Protein AF-A0A929ST36-F1 (afdb_monomer_lite)

Sequence (133 aa):
MIKYNKILIICIFVIIILIISGYFGYKLGTEEEKKNKEYIINNNEKNIEELRKEGYNLILSQSKNIDYGLPLKDTELKIKENSITKDSIILEFLSKSREEYINVSTRYYILEREINGKWYQIVVSNRTHRNKK

Secondary structure (DSSP, 8-state):
--HHHHHHHHHHHHHHHHHHHHHHHHHHHHHHHHHT---EEESSSS-HHHHHHHT-SEEEEE---GGG--PPTTEEEEEPTT---SS---EEEEE-S--S-----GGGEEEEEEETTEEEEEP----------

Foldseek 3Di:
DPVVVVVVVVVVVVVVVVVVCVVVVVVVVVVVQLVPAAEDECAVPDDPVVVVVNNYFKYKYFDPDCVQPDQDPQWDKDFPPPQDDPVDTDIDIDHPDPDPDDPDDCNRIWMWGDDPNDIDTDDDDDDDDDPDD

Structure (mmCIF, N/CA/C/O backbone):
data_AF-A0A929ST36-F1
#
_entry.id   AF-A0A929ST36-F1
#
loop_
_atom_site.group_PDB
_atom_site.id
_atom_site.type_symbol
_atom_site.label_atom_id
_atom_site.label_alt_id
_atom_site.label_comp_id
_atom_site.label_asym_id
_atom_site.label_entity_id
_atom_site.label_seq_id
_atom_site.pdbx_PDB_ins_code
_atom_site.Cartn_x
_atom_site.Cartn_y
_atom_site.Cartn_z
_atom_site.occupancy
_atom_site.B_iso_or_equiv
_atom_site.auth_seq_id
_atom_site.auth_comp_id
_atom_site.auth_asym_id
_atom_site.auth_atom_id
_atom_site.pdbx_PDB_model_num
ATOM 1 N N . MET A 1 1 ? -33.233 11.077 53.650 1.00 49.47 1 MET A N 1
ATOM 2 C CA . MET A 1 1 ? -32.469 10.043 52.914 1.00 49.47 1 MET A CA 1
ATOM 3 C C . MET A 1 1 ? -32.528 10.161 51.374 1.00 49.47 1 MET A C 1
ATOM 5 O O . MET A 1 1 ? -32.102 9.241 50.700 1.00 49.47 1 MET A O 1
ATOM 9 N N . ILE A 1 2 ? -32.999 11.279 50.785 1.00 52.84 2 ILE A N 1
ATOM 10 C CA . ILE A 1 2 ? -33.242 11.393 49.321 1.00 52.84 2 ILE A CA 1
ATOM 11 C C . ILE A 1 2 ? -32.119 12.155 48.573 1.00 52.84 2 ILE A C 1
ATOM 13 O O . ILE A 1 2 ? -31.916 11.955 47.378 1.00 52.84 2 ILE A O 1
ATOM 17 N N . LYS A 1 3 ? -31.339 13.004 49.266 1.00 56.28 3 LYS A N 1
ATOM 18 C CA . LYS A 1 3 ? -30.267 13.822 48.654 1.00 56.28 3 LYS A CA 1
ATOM 19 C C . LYS A 1 3 ? -29.069 13.002 48.149 1.00 56.28 3 LYS A C 1
ATOM 21 O O . LYS A 1 3 ? -28.526 13.332 47.101 1.00 56.28 3 LYS A O 1
ATOM 26 N N . TYR A 1 4 ? -28.694 11.934 48.857 1.00 60.69 4 TYR A N 1
ATOM 27 C CA . TYR A 1 4 ? -27.533 11.102 48.509 1.00 60.69 4 TYR A CA 1
ATOM 28 C C . TYR A 1 4 ? -27.728 10.344 47.186 1.00 60.69 4 TYR A C 1
ATOM 30 O O . TYR A 1 4 ? -26.812 10.290 46.371 1.00 60.69 4 TYR A O 1
ATOM 38 N N . ASN A 1 5 ? -28.947 9.866 46.910 1.00 67.31 5 ASN A N 1
ATOM 39 C CA . ASN A 1 5 ? -29.252 9.140 45.674 1.00 67.31 5 ASN A CA 1
ATOM 40 C C . ASN A 1 5 ? -29.131 10.024 44.425 1.00 67.31 5 ASN A C 1
ATOM 42 O O . ASN A 1 5 ? -28.653 9.555 43.401 1.00 67.31 5 ASN A O 1
ATOM 46 N N . LYS A 1 6 ? -29.502 11.312 44.499 1.00 73.06 6 LYS A N 1
ATOM 47 C CA . LYS A 1 6 ? -29.363 12.234 43.356 1.00 73.06 6 LYS A CA 1
ATOM 48 C C . LYS A 1 6 ? -27.901 12.494 42.993 1.00 73.06 6 LYS A C 1
ATOM 50 O O . LYS A 1 6 ? -27.565 12.478 41.816 1.00 73.06 6 LYS A O 1
ATOM 55 N N . ILE A 1 7 ? -27.044 12.704 43.993 1.00 80.62 7 ILE A N 1
ATOM 56 C CA . ILE A 1 7 ? -25.604 12.924 43.782 1.00 80.62 7 ILE A CA 1
ATOM 57 C C . ILE A 1 7 ? -24.959 11.659 43.207 1.00 80.62 7 ILE A C 1
ATOM 59 O O . ILE A 1 7 ? -24.221 11.738 42.231 1.00 80.62 7 ILE A O 1
ATOM 63 N N . LEU A 1 8 ? -25.306 10.490 43.749 1.00 83.44 8 LEU A N 1
ATOM 64 C CA . LEU A 1 8 ? -24.782 9.209 43.281 1.00 83.44 8 LEU A CA 1
ATOM 65 C C . LEU A 1 8 ? -25.192 8.905 41.827 1.00 83.44 8 LEU A C 1
ATOM 67 O O . LEU A 1 8 ? -24.359 8.478 41.033 1.00 83.44 8 LEU A O 1
ATOM 71 N N . ILE A 1 9 ? -26.439 9.209 41.448 1.00 85.19 9 ILE A N 1
ATOM 72 C CA . ILE A 1 9 ? -26.928 9.079 40.063 1.00 85.19 9 ILE A CA 1
ATOM 73 C C . ILE A 1 9 ? -26.160 10.004 39.107 1.00 85.19 9 ILE A C 1
ATOM 75 O O . ILE A 1 9 ? -25.783 9.576 38.016 1.00 85.19 9 ILE A O 1
ATOM 79 N N . ILE A 1 10 ? -25.889 11.250 39.512 1.00 86.81 10 ILE A N 1
ATOM 80 C CA . ILE A 1 10 ? -25.119 12.207 38.701 1.00 86.81 10 ILE A CA 1
ATOM 81 C C . ILE A 1 10 ? -23.683 11.707 38.498 1.00 86.81 10 ILE A C 1
ATOM 83 O O . ILE A 1 10 ? -23.187 11.728 37.374 1.00 86.81 10 ILE A O 1
ATOM 87 N N . CYS A 1 11 ? -23.033 11.196 39.548 1.00 86.50 11 CYS A N 1
ATOM 88 C CA . CYS A 1 11 ? -21.684 10.635 39.445 1.00 86.50 11 CYS A CA 1
ATOM 89 C C . CYS A 1 11 ? -21.614 9.455 38.464 1.00 86.50 11 CYS A C 1
ATOM 91 O O . CYS A 1 11 ? -20.693 9.393 37.652 1.00 86.50 11 CYS A O 1
ATOM 93 N N . ILE A 1 12 ? -22.602 8.554 38.485 1.00 89.38 12 ILE A N 1
ATOM 94 C CA . ILE A 1 12 ? -22.670 7.419 37.550 1.00 89.38 12 ILE A CA 1
ATOM 95 C C . ILE A 1 12 ? -22.815 7.912 36.104 1.00 89.38 12 ILE A C 1
ATOM 97 O O . ILE A 1 12 ? -22.123 7.421 35.213 1.00 89.38 12 ILE A O 1
ATOM 101 N N . PHE A 1 13 ? -23.658 8.920 35.867 1.00 90.75 13 PHE A N 1
ATOM 102 C CA . PHE A 1 13 ? -23.840 9.501 34.535 1.00 90.75 13 PHE A CA 1
ATOM 103 C C . PHE A 1 13 ? -22.552 10.117 33.978 1.00 90.75 13 PHE A C 1
ATOM 105 O O . PHE A 1 13 ? -22.225 9.907 32.811 1.00 90.75 13 PHE A O 1
ATOM 112 N N . VAL A 1 14 ? -21.791 10.832 34.811 1.00 91.88 14 VAL A N 1
ATOM 113 C CA . VAL A 1 14 ? -20.505 11.428 34.411 1.00 91.88 14 VAL A CA 1
ATOM 114 C C . VAL A 1 14 ? -19.496 10.347 34.014 1.00 91.88 14 VAL A C 1
ATOM 116 O O . VAL A 1 14 ? -18.831 10.480 32.989 1.00 91.88 14 VAL A O 1
ATOM 119 N N . ILE A 1 15 ? -19.418 9.249 34.771 1.00 91.19 15 ILE A N 1
ATOM 120 C CA . ILE A 1 15 ? -18.518 8.126 34.467 1.00 91.19 15 ILE A CA 1
ATOM 121 C C . ILE A 1 15 ? -18.887 7.476 33.127 1.00 91.19 15 ILE A C 1
ATOM 123 O O . ILE A 1 15 ? -18.008 7.214 32.310 1.00 91.19 15 ILE A O 1
ATOM 127 N N . ILE A 1 16 ? -20.179 7.264 32.864 1.00 91.19 16 ILE A N 1
ATOM 128 C CA . ILE A 1 16 ? -20.650 6.695 31.593 1.00 91.19 16 ILE A CA 1
ATOM 129 C C . ILE A 1 16 ? -20.270 7.603 30.415 1.00 91.19 16 ILE A C 1
ATOM 131 O O . ILE A 1 16 ? -19.763 7.114 29.406 1.00 91.19 16 ILE A O 1
ATOM 135 N N . ILE A 1 17 ? -20.453 8.921 30.547 1.00 90.94 17 ILE A N 1
ATOM 136 C CA . ILE A 1 17 ? -20.091 9.887 29.498 1.00 90.94 17 ILE A CA 1
ATOM 137 C C . ILE A 1 17 ? -18.584 9.858 29.219 1.00 90.94 17 ILE A C 1
ATOM 139 O O . ILE A 1 17 ? -18.195 9.865 28.053 1.00 90.94 17 ILE A O 1
ATOM 143 N N . LEU A 1 18 ? -17.744 9.777 30.257 1.00 90.25 18 LEU A N 1
ATOM 144 C CA . LEU A 1 18 ? -16.286 9.684 30.110 1.00 90.25 18 LEU A CA 1
ATOM 145 C C . LEU A 1 18 ? -15.844 8.395 29.401 1.00 90.25 18 LEU A C 1
ATOM 147 O O . LEU A 1 18 ? -14.930 8.427 28.581 1.00 90.25 18 LEU A O 1
ATOM 151 N N . ILE A 1 19 ? -16.502 7.266 29.680 1.00 90.44 19 ILE A N 1
ATOM 152 C CA . ILE A 1 19 ? -16.213 5.994 29.003 1.00 90.44 19 ILE A CA 1
ATOM 153 C C . ILE A 1 19 ? -16.588 6.083 27.518 1.00 90.44 19 ILE A C 1
ATOM 155 O O . ILE A 1 19 ? -15.802 5.689 26.657 1.00 90.44 19 ILE A O 1
ATOM 159 N N . ILE A 1 20 ? -17.769 6.629 27.207 1.00 89.19 20 ILE A N 1
ATOM 160 C CA . ILE A 1 20 ? -18.243 6.767 25.823 1.00 89.19 20 ILE A CA 1
ATOM 161 C C . ILE A 1 20 ? -17.348 7.735 25.040 1.00 89.19 20 ILE A C 1
ATOM 163 O O . ILE A 1 20 ? -16.949 7.417 23.919 1.00 89.19 20 ILE A O 1
ATOM 167 N N . SER A 1 21 ? -17.000 8.890 25.615 1.00 84.75 21 SER A N 1
ATOM 168 C CA . SER A 1 21 ? -16.144 9.877 24.950 1.00 84.75 21 SER A CA 1
ATOM 169 C C . SER A 1 21 ? -14.722 9.360 24.740 1.00 84.75 21 SER A C 1
ATOM 171 O O . SER A 1 21 ? -14.171 9.546 23.657 1.00 84.75 21 SER A O 1
ATOM 173 N N . GLY A 1 22 ? -14.155 8.643 25.716 1.00 82.94 22 GLY A N 1
ATOM 174 C CA . GLY A 1 22 ? -12.855 7.986 2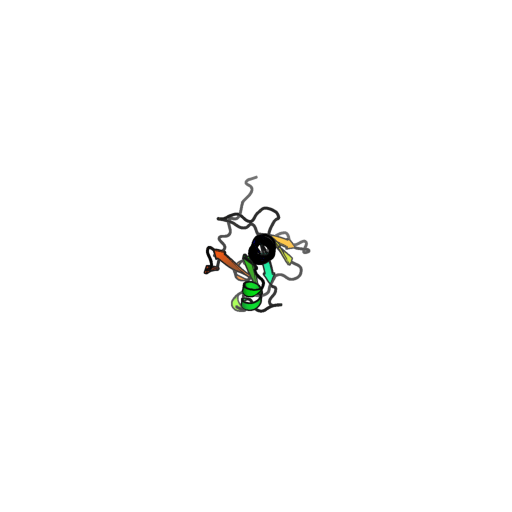5.581 1.00 82.94 22 GLY A CA 1
ATOM 175 C C . GLY A 1 22 ? -12.848 6.921 24.481 1.00 82.94 22 GLY A C 1
ATOM 176 O O . GLY A 1 22 ? -11.935 6.892 23.658 1.00 82.94 22 GLY A O 1
ATOM 177 N N . TYR A 1 23 ? -13.895 6.091 24.408 1.00 83.56 23 TYR A N 1
ATOM 178 C CA . TYR A 1 23 ? -14.035 5.073 23.362 1.00 83.56 23 TYR A CA 1
ATOM 179 C C . TYR A 1 23 ? -14.163 5.690 21.961 1.00 83.56 23 TYR A C 1
ATOM 181 O O . TYR A 1 23 ? -13.478 5.263 21.029 1.00 83.56 23 TYR A O 1
ATOM 189 N N . PHE A 1 24 ? -15.002 6.720 21.808 1.00 77.19 24 PHE A N 1
ATOM 190 C CA . PHE A 1 24 ? -15.158 7.429 20.536 1.00 77.19 24 PHE A CA 1
ATOM 191 C C . PHE A 1 24 ? -13.882 8.166 20.124 1.00 77.19 24 PHE A C 1
ATOM 193 O O . PHE A 1 24 ? -13.480 8.059 18.968 1.00 77.19 24 PHE A O 1
ATOM 200 N N . GLY A 1 25 ? -13.224 8.864 21.056 1.00 75.50 25 GLY A N 1
ATOM 201 C CA . GLY A 1 25 ? -11.971 9.575 20.796 1.00 75.50 25 GLY A CA 1
ATOM 202 C C . GLY A 1 25 ? -10.845 8.638 20.354 1.00 75.50 25 GLY A C 1
ATOM 203 O O . GLY A 1 25 ? -10.161 8.921 19.375 1.00 75.50 25 GLY A O 1
ATOM 204 N N . TYR A 1 26 ? -10.706 7.477 21.004 1.00 72.12 26 TYR A N 1
ATOM 205 C CA . TYR A 1 26 ? -9.732 6.452 20.617 1.00 72.12 26 TYR A CA 1
ATOM 206 C C . TYR A 1 26 ? -10.006 5.877 19.218 1.00 72.12 26 TYR A C 1
ATOM 208 O O . TYR A 1 26 ? -9.093 5.712 18.405 1.00 72.12 26 TYR A O 1
ATOM 216 N N . LYS A 1 27 ? -11.275 5.596 18.901 1.00 72.19 27 LYS A N 1
ATOM 217 C CA . LYS A 1 27 ? -11.666 5.074 17.586 1.00 72.19 27 LYS A CA 1
ATOM 218 C C . LYS A 1 27 ? -11.449 6.099 16.464 1.00 72.19 27 LYS A C 1
ATOM 220 O O . LYS A 1 27 ? -10.945 5.736 15.408 1.00 72.19 27 LYS A O 1
ATOM 225 N N . LEU A 1 28 ? -11.776 7.369 16.705 1.00 64.12 28 LEU A N 1
ATOM 226 C CA . LEU A 1 28 ? -11.549 8.461 15.751 1.00 64.12 28 LEU A CA 1
ATOM 227 C C . LEU A 1 28 ? -10.055 8.687 15.485 1.00 64.12 28 LEU A C 1
ATOM 229 O O . LEU A 1 28 ? -9.655 8.719 14.325 1.00 64.12 28 LEU A O 1
ATOM 233 N N . GLY A 1 29 ? -9.227 8.756 16.533 1.00 60.09 29 GLY A N 1
ATOM 234 C CA . GLY A 1 29 ? -7.781 8.957 16.378 1.00 60.09 29 GLY A CA 1
ATOM 235 C C . GLY A 1 29 ? -7.096 7.823 15.607 1.00 60.09 29 GLY A C 1
ATOM 236 O O . GLY A 1 29 ? -6.262 8.069 14.742 1.00 60.09 29 GLY A O 1
ATOM 237 N N . THR A 1 30 ? -7.504 6.573 15.846 1.00 58.94 30 THR A N 1
ATOM 238 C CA . THR A 1 30 ? -6.942 5.405 15.140 1.00 58.94 30 THR A CA 1
ATOM 239 C C . THR A 1 30 ? -7.393 5.292 13.679 1.00 58.94 30 THR A C 1
ATOM 241 O O . THR A 1 30 ? -6.639 4.786 12.846 1.00 58.94 30 THR A O 1
ATOM 244 N N . GLU A 1 31 ? -8.596 5.758 13.332 1.00 58.22 31 GLU A N 1
ATOM 245 C CA . GLU A 1 31 ? -9.049 5.859 11.936 1.00 58.22 31 GLU A CA 1
ATOM 246 C C . GLU A 1 31 ? -8.341 6.994 11.180 1.00 58.22 31 GLU A C 1
ATOM 248 O O . GLU A 1 31 ? -8.054 6.855 9.990 1.00 58.22 31 GLU A O 1
ATOM 253 N N . GLU A 1 32 ? -8.031 8.097 11.860 1.00 54.72 32 GLU A N 1
ATOM 254 C CA . GLU A 1 32 ? -7.351 9.257 11.282 1.00 54.72 32 GLU A CA 1
ATOM 255 C C . GLU A 1 32 ? -5.852 8.995 11.047 1.00 54.72 32 GLU A C 1
ATOM 257 O O . GLU A 1 32 ? -5.338 9.295 9.969 1.00 54.72 32 GLU A O 1
ATOM 262 N N . GLU A 1 33 ? -5.164 8.318 11.974 1.00 53.03 33 GLU A N 1
ATOM 263 C CA . GLU A 1 33 ? -3.772 7.876 11.779 1.00 53.03 33 GLU A CA 1
ATOM 264 C C . GLU A 1 33 ? -3.633 6.850 10.643 1.00 53.03 33 GLU A C 1
ATOM 266 O O . GLU A 1 33 ? -2.703 6.935 9.839 1.00 53.03 33 GLU A O 1
ATOM 271 N N . LYS A 1 34 ? -4.585 5.914 10.515 1.00 54.00 34 LYS A N 1
ATOM 272 C CA . LYS A 1 34 ? -4.624 4.947 9.402 1.00 54.00 34 LYS A CA 1
ATOM 273 C C . LYS A 1 34 ? -4.931 5.593 8.051 1.00 54.00 34 LYS A C 1
ATOM 275 O O . LYS A 1 34 ? -4.504 5.076 7.025 1.00 54.00 34 LYS A O 1
ATOM 280 N N . LYS A 1 35 ? -5.650 6.718 8.028 1.00 53.50 35 LYS A N 1
ATOM 281 C CA . LYS A 1 35 ? -5.966 7.447 6.790 1.00 53.50 35 LYS A CA 1
ATOM 282 C C . LYS A 1 35 ? -4.758 8.141 6.155 1.00 53.50 35 LYS A C 1
ATOM 284 O O . LYS A 1 35 ? -4.815 8.435 4.966 1.00 53.50 35 LYS A O 1
ATOM 289 N N . ASN A 1 36 ? -3.680 8.388 6.900 1.00 55.66 36 ASN A N 1
ATOM 290 C CA . ASN A 1 36 ? -2.622 9.318 6.482 1.00 55.66 36 ASN A CA 1
ATOM 291 C C . ASN A 1 36 ? -1.430 8.706 5.725 1.00 55.66 36 ASN A C 1
ATOM 293 O O . ASN A 1 36 ? -0.477 9.421 5.419 1.00 55.66 36 ASN A O 1
ATOM 297 N N . LYS A 1 37 ? -1.455 7.416 5.375 1.00 70.69 37 LYS A N 1
ATOM 298 C CA . LYS A 1 37 ? -0.400 6.798 4.553 1.00 70.69 37 LYS A CA 1
ATOM 299 C C . LYS A 1 37 ? -0.921 6.471 3.156 1.00 70.69 37 LYS A C 1
ATOM 301 O O . LYS A 1 37 ? -1.369 5.369 2.856 1.00 70.69 37 LYS A O 1
ATOM 306 N N . GLU A 1 38 ? -0.872 7.467 2.280 1.00 76.44 38 GLU A N 1
ATOM 307 C CA . GLU A 1 38 ? -1.430 7.356 0.931 1.00 76.44 38 GLU A CA 1
ATOM 308 C C . GLU A 1 38 ? -0.609 6.421 0.028 1.00 76.44 38 GLU A C 1
ATOM 310 O O . GLU A 1 38 ? -1.190 5.557 -0.631 1.00 76.44 38 GLU A O 1
ATOM 315 N N . TYR A 1 39 ? 0.727 6.534 0.031 1.00 84.62 39 TYR A N 1
ATOM 316 C CA . TYR A 1 39 ? 1.597 5.704 -0.806 1.00 84.62 39 TYR A CA 1
ATOM 317 C C . TYR A 1 39 ? 3.013 5.494 -0.251 1.00 84.62 39 TYR A C 1
ATOM 319 O O . TYR A 1 39 ? 3.494 6.269 0.574 1.00 84.62 39 TYR A O 1
ATOM 327 N N . ILE A 1 40 ? 3.702 4.464 -0.752 1.00 85.50 40 ILE A N 1
ATOM 328 C CA . ILE A 1 40 ? 5.140 4.244 -0.548 1.00 85.50 40 ILE A CA 1
ATOM 329 C C . ILE A 1 40 ? 5.806 3.659 -1.798 1.00 85.50 40 ILE A C 1
ATOM 331 O O . ILE A 1 40 ? 5.232 2.820 -2.496 1.00 85.50 40 ILE A O 1
ATOM 335 N N . ILE A 1 41 ? 7.048 4.079 -2.051 1.00 83.12 41 ILE A N 1
ATOM 336 C CA . ILE A 1 41 ? 7.957 3.449 -3.014 1.00 83.12 41 ILE A CA 1
ATOM 337 C C . ILE A 1 41 ? 8.931 2.573 -2.224 1.00 83.12 41 ILE A C 1
ATOM 339 O O . ILE A 1 41 ? 9.771 3.072 -1.483 1.00 83.12 41 ILE A O 1
ATOM 343 N N . ASN A 1 42 ? 8.777 1.259 -2.348 1.00 82.38 42 ASN A N 1
ATOM 344 C CA . ASN A 1 42 ? 9.535 0.248 -1.628 1.00 82.38 42 ASN A CA 1
ATOM 345 C C . ASN A 1 42 ? 10.572 -0.402 -2.554 1.00 82.38 42 ASN A C 1
ATOM 347 O O . ASN A 1 42 ? 10.269 -1.332 -3.306 1.00 82.38 42 ASN A O 1
ATOM 351 N N . ASN A 1 43 ? 11.823 0.042 -2.463 1.00 77.12 43 ASN A N 1
ATOM 352 C CA . ASN A 1 43 ? 12.952 -0.526 -3.206 1.00 77.12 43 ASN A CA 1
ATOM 353 C C . ASN A 1 43 ? 13.463 -1.840 -2.581 1.00 77.12 43 ASN A C 1
ATOM 355 O O . ASN A 1 43 ? 14.663 -2.029 -2.418 1.00 77.12 43 ASN A O 1
ATOM 359 N N . ASN A 1 44 ? 12.548 -2.748 -2.224 1.00 75.06 44 ASN A N 1
ATOM 360 C CA . ASN A 1 44 ? 12.818 -3.984 -1.478 1.00 75.06 44 ASN A CA 1
ATOM 361 C C . ASN A 1 44 ? 13.409 -3.770 -0.070 1.00 75.06 44 ASN A C 1
ATOM 363 O O . ASN A 1 44 ? 14.054 -4.665 0.468 1.00 75.06 44 ASN A O 1
ATOM 367 N N . GLU A 1 45 ? 13.171 -2.609 0.540 1.00 82.00 45 GLU A N 1
ATOM 368 C CA . GLU A 1 45 ? 13.674 -2.269 1.878 1.00 82.00 45 GLU A CA 1
ATOM 369 C C . GLU A 1 45 ? 12.826 -2.886 2.996 1.00 82.00 45 GLU A C 1
ATOM 371 O O . GLU A 1 45 ? 13.351 -3.274 4.037 1.00 82.00 45 GLU A O 1
ATOM 376 N N . LYS A 1 46 ? 11.509 -2.994 2.779 1.00 85.69 46 LYS A N 1
ATOM 377 C CA . LYS A 1 46 ? 10.550 -3.533 3.754 1.00 85.69 46 LYS A CA 1
ATOM 378 C C . LYS A 1 46 ? 9.712 -4.667 3.180 1.00 85.69 46 LYS A C 1
ATOM 380 O O . LYS A 1 46 ? 9.481 -4.752 1.970 1.00 85.69 46 LYS A O 1
ATOM 385 N N . ASN A 1 47 ? 9.199 -5.521 4.065 1.00 88.94 47 ASN A N 1
ATOM 386 C CA . ASN A 1 47 ? 8.222 -6.535 3.693 1.00 88.94 47 ASN A CA 1
ATOM 387 C C . ASN A 1 47 ? 6.887 -5.870 3.302 1.00 88.94 47 ASN A C 1
ATOM 389 O O . ASN A 1 47 ? 6.382 -5.000 4.009 1.00 88.94 47 ASN A O 1
ATOM 393 N N . ILE A 1 48 ? 6.294 -6.296 2.184 1.00 87.25 48 ILE A N 1
ATOM 394 C CA . ILE A 1 48 ? 5.021 -5.751 1.689 1.00 87.25 48 ILE A CA 1
ATOM 395 C C . ILE A 1 48 ? 3.895 -5.944 2.715 1.00 87.25 48 ILE A C 1
ATOM 397 O O . ILE A 1 48 ? 3.101 -5.034 2.918 1.00 87.25 48 ILE A O 1
ATOM 401 N N . GLU A 1 49 ? 3.827 -7.076 3.414 1.00 90.06 49 GLU A N 1
ATOM 402 C CA . GLU A 1 49 ? 2.795 -7.322 4.430 1.00 90.06 49 GLU A CA 1
ATOM 403 C C . GLU A 1 49 ? 2.900 -6.374 5.625 1.00 90.06 49 GLU A C 1
ATOM 405 O O . GLU A 1 49 ? 1.881 -5.976 6.189 1.00 90.06 49 GLU A O 1
ATOM 410 N N . GLU A 1 50 ? 4.117 -5.990 6.007 1.00 90.75 50 GLU A N 1
ATOM 411 C CA . GLU A 1 50 ? 4.334 -4.993 7.056 1.00 90.75 50 GLU A CA 1
ATOM 412 C C . GLU A 1 50 ? 3.839 -3.624 6.600 1.00 90.75 50 GLU A C 1
ATOM 414 O O . GLU A 1 50 ? 3.119 -2.966 7.342 1.00 90.75 50 GLU A O 1
ATOM 419 N N . LEU A 1 51 ? 4.116 -3.241 5.350 1.00 90.00 51 LEU A N 1
ATOM 420 C CA . LEU A 1 51 ? 3.605 -1.998 4.768 1.00 90.00 51 LEU A CA 1
ATOM 421 C C . LEU A 1 51 ? 2.068 -1.965 4.736 1.00 90.00 51 LEU A C 1
ATOM 423 O O . LEU A 1 51 ? 1.463 -0.941 5.052 1.00 90.00 51 LEU A O 1
ATOM 427 N N . ARG A 1 52 ? 1.422 -3.096 4.436 1.00 88.44 52 ARG A N 1
ATOM 428 C CA . ARG A 1 52 ? -0.044 -3.217 4.501 1.00 88.44 52 ARG A CA 1
ATOM 429 C C . ARG A 1 52 ? -0.563 -3.027 5.928 1.00 88.44 52 ARG A C 1
ATOM 431 O O . ARG A 1 52 ? -1.544 -2.322 6.138 1.00 88.44 52 ARG A O 1
ATOM 438 N N . LYS A 1 53 ? 0.108 -3.614 6.926 1.00 88.44 53 LYS A N 1
ATOM 439 C CA . LYS A 1 53 ? -0.240 -3.440 8.352 1.00 88.44 53 LYS A CA 1
ATOM 440 C C . LYS A 1 53 ? 0.020 -2.017 8.848 1.00 88.44 53 LYS A C 1
ATOM 442 O O . LYS A 1 53 ? -0.708 -1.537 9.711 1.00 88.44 53 LYS A O 1
ATOM 447 N N . GLU A 1 54 ? 1.034 -1.353 8.301 1.00 87.12 54 GLU A N 1
ATOM 448 C CA . GLU A 1 54 ? 1.377 0.036 8.602 1.00 87.12 54 GLU A CA 1
ATOM 449 C C . GLU A 1 54 ? 0.333 1.042 8.095 1.00 87.12 54 GLU A C 1
ATOM 451 O O . GLU A 1 54 ? 0.376 2.188 8.545 1.00 87.12 54 GLU A O 1
ATOM 456 N N . GLY A 1 55 ? -0.579 0.632 7.205 1.00 85.75 55 GLY A N 1
ATOM 457 C CA . GLY A 1 55 ? -1.689 1.449 6.706 1.00 85.75 55 GLY A CA 1
ATOM 458 C C . GLY A 1 55 ? -1.445 2.132 5.358 1.00 85.75 55 GLY A C 1
ATOM 459 O O . GLY A 1 55 ? -2.166 3.070 5.036 1.00 85.75 55 GLY A O 1
ATOM 460 N N . TYR A 1 56 ? -0.439 1.714 4.577 1.00 87.06 56 TYR A N 1
ATOM 461 C CA . TYR A 1 56 ? -0.267 2.231 3.214 1.00 87.06 56 TYR A CA 1
ATOM 462 C C . TYR A 1 56 ? -1.368 1.708 2.290 1.00 87.06 56 TYR A C 1
ATOM 464 O O . TYR A 1 56 ? -1.608 0.506 2.265 1.00 87.06 56 TYR A O 1
ATOM 472 N N . ASN A 1 57 ? -1.961 2.588 1.477 1.00 87.19 57 ASN A N 1
ATOM 473 C CA . ASN A 1 57 ? -3.026 2.231 0.524 1.00 87.19 57 ASN A CA 1
ATOM 474 C C . ASN A 1 57 ? -2.523 2.011 -0.915 1.00 87.19 57 ASN A C 1
ATOM 476 O O . ASN A 1 57 ? -3.246 1.480 -1.763 1.00 87.19 57 ASN A O 1
ATOM 480 N N . LEU A 1 58 ? -1.286 2.422 -1.202 1.00 87.88 58 LEU A N 1
ATOM 481 C CA . LEU A 1 58 ? -0.627 2.266 -2.493 1.00 87.88 58 LEU A CA 1
ATOM 482 C C . LEU A 1 58 ? 0.846 1.898 -2.284 1.00 87.88 58 LEU A C 1
ATOM 484 O O . LEU A 1 58 ? 1.590 2.618 -1.621 1.00 87.88 58 LEU A O 1
ATOM 488 N N . ILE A 1 59 ? 1.284 0.781 -2.854 1.00 88.81 59 ILE A N 1
ATOM 489 C CA . ILE A 1 59 ? 2.652 0.279 -2.705 1.00 88.81 59 ILE A CA 1
ATOM 490 C C . ILE A 1 59 ? 3.239 0.078 -4.095 1.00 88.81 59 ILE A C 1
ATOM 492 O O . ILE A 1 59 ?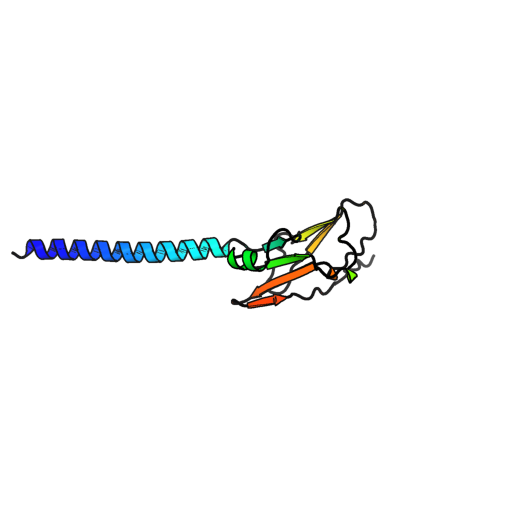 2.758 -0.740 -4.874 1.00 88.81 59 ILE A O 1
ATOM 496 N N . LEU A 1 60 ? 4.302 0.812 -4.399 1.00 85.75 60 LEU A N 1
ATOM 497 C CA . LEU A 1 60 ? 5.117 0.599 -5.587 1.00 85.75 60 LEU A CA 1
ATOM 498 C C . LEU A 1 60 ? 6.374 -0.154 -5.163 1.00 85.75 60 LEU A C 1
ATOM 500 O O . LEU A 1 60 ? 7.172 0.373 -4.398 1.00 85.75 60 LEU A O 1
ATOM 504 N N . SER A 1 61 ? 6.555 -1.381 -5.634 1.00 83.44 61 SER A N 1
ATOM 505 C CA . SER A 1 61 ? 7.700 -2.224 -5.283 1.00 83.44 61 SER A CA 1
ATOM 506 C C . SER A 1 61 ? 8.493 -2.629 -6.516 1.00 83.44 61 SER A C 1
ATOM 508 O O . SER A 1 61 ? 7.952 -2.685 -7.620 1.00 83.44 61 SER A O 1
ATOM 510 N N . GLN A 1 62 ? 9.784 -2.900 -6.348 1.00 77.00 62 GLN A N 1
ATOM 511 C CA . GLN A 1 62 ? 10.582 -3.461 -7.434 1.00 77.00 62 GLN A CA 1
ATOM 512 C C . GLN A 1 62 ? 10.218 -4.935 -7.653 1.00 77.00 62 GLN A C 1
ATOM 514 O O . GLN A 1 62 ? 10.145 -5.734 -6.720 1.00 77.00 62 GLN A O 1
ATOM 519 N N . SER A 1 63 ? 10.006 -5.301 -8.911 1.00 72.06 63 SER A N 1
ATOM 520 C CA . SER A 1 63 ? 9.820 -6.676 -9.346 1.00 72.06 63 SER A CA 1
ATOM 521 C C . SER A 1 63 ? 11.082 -7.477 -9.046 1.00 72.06 63 SER A C 1
ATOM 523 O O . SER A 1 63 ? 12.189 -7.075 -9.394 1.00 72.06 63 SER A O 1
ATOM 525 N N . LYS A 1 64 ? 10.912 -8.648 -8.428 1.00 65.88 64 LYS A N 1
ATOM 526 C CA . LYS A 1 64 ? 12.009 -9.598 -8.181 1.00 65.88 64 LYS A CA 1
ATOM 527 C C . LYS A 1 64 ? 12.397 -10.399 -9.427 1.00 65.88 64 LYS A C 1
ATOM 529 O O . LYS A 1 64 ? 13.299 -11.228 -9.363 1.00 65.88 64 LYS A O 1
ATOM 534 N N . ASN A 1 65 ? 11.689 -10.207 -10.539 1.00 64.44 65 ASN A N 1
ATOM 535 C CA . ASN A 1 65 ? 11.945 -10.950 -11.758 1.00 64.44 65 ASN A CA 1
ATOM 536 C C . ASN A 1 65 ? 13.140 -10.339 -12.511 1.00 64.44 65 ASN A C 1
ATOM 538 O O . ASN A 1 65 ? 13.062 -9.237 -13.055 1.00 64.44 65 ASN A O 1
ATOM 542 N N . ILE A 1 66 ? 14.230 -11.100 -12.518 1.00 56.66 66 ILE A N 1
ATOM 543 C CA . ILE A 1 66 ? 15.542 -10.775 -13.091 1.00 56.66 66 ILE A CA 1
ATOM 544 C C . ILE A 1 66 ? 15.514 -10.697 -14.625 1.00 56.66 66 ILE A C 1
ATOM 546 O O . ILE A 1 66 ? 16.328 -9.981 -15.205 1.00 56.66 66 ILE A O 1
ATOM 550 N N . ASP A 1 67 ? 14.540 -11.345 -15.278 1.00 58.84 67 ASP A N 1
ATOM 551 C CA . ASP A 1 67 ? 14.334 -11.269 -16.737 1.00 58.84 67 ASP A CA 1
ATOM 552 C C . ASP A 1 67 ? 13.840 -9.877 -17.176 1.00 58.84 67 ASP A C 1
ATOM 554 O O . ASP A 1 67 ? 13.920 -9.504 -18.346 1.00 58.84 67 ASP A O 1
ATOM 558 N N . TYR A 1 68 ? 13.381 -9.094 -16.193 1.00 57.50 68 TYR A N 1
ATOM 559 C CA . TYR A 1 68 ? 13.270 -7.641 -16.183 1.00 57.50 68 TYR A CA 1
ATOM 560 C C . TYR A 1 68 ? 14.427 -6.935 -16.913 1.00 57.50 68 TYR A C 1
ATOM 562 O O . TYR A 1 68 ? 14.190 -6.079 -17.765 1.00 57.50 68 TYR A O 1
ATOM 570 N N . GLY A 1 69 ? 15.662 -7.289 -16.510 1.00 54.47 69 GLY A N 1
ATOM 571 C CA . GLY A 1 69 ? 16.902 -6.491 -16.570 1.00 54.47 69 GLY A CA 1
ATOM 572 C C 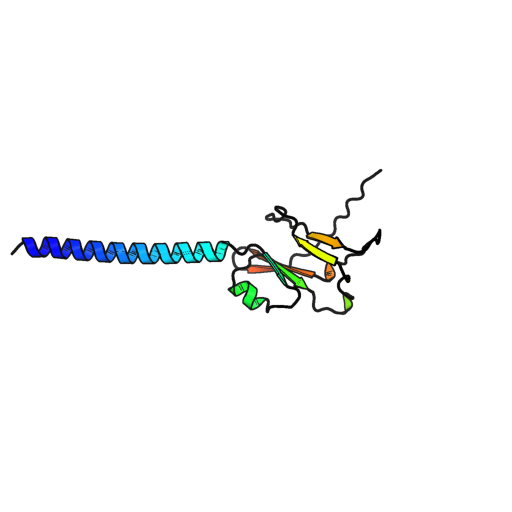. GLY A 1 69 ? 17.234 -5.792 -1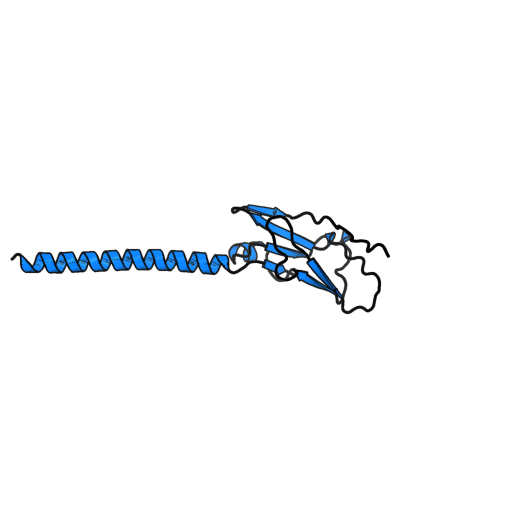5.224 1.00 54.47 69 GLY A C 1
ATOM 573 O O . GLY A 1 69 ? 16.787 -6.248 -14.171 1.00 54.47 69 GLY A O 1
ATOM 574 N N . LEU A 1 70 ? 17.999 -4.690 -15.217 1.00 53.97 70 LEU A N 1
ATOM 575 C CA . LEU A 1 70 ? 18.322 -3.910 -14.002 1.00 53.97 70 LEU A CA 1
ATOM 576 C C . LEU A 1 70 ? 17.524 -2.592 -13.952 1.00 53.97 70 LEU A C 1
ATOM 578 O O . LEU A 1 70 ? 17.297 -1.994 -15.009 1.00 53.97 70 LEU A O 1
ATOM 582 N N . PRO A 1 71 ? 17.137 -2.092 -12.756 1.00 56.31 71 PRO A N 1
ATOM 583 C CA . PRO A 1 71 ? 16.617 -0.734 -12.636 1.00 56.31 71 PRO A CA 1
ATOM 584 C C . PRO A 1 71 ? 17.651 0.245 -13.202 1.00 56.31 71 PRO A C 1
ATOM 586 O O . PRO A 1 71 ? 18.856 0.073 -12.999 1.00 56.31 71 PRO A O 1
ATOM 589 N N . LEU A 1 72 ? 17.188 1.256 -13.939 1.00 56.56 72 LEU A N 1
ATOM 590 C CA . LEU A 1 72 ? 18.080 2.254 -14.519 1.00 56.56 72 LEU A CA 1
ATOM 591 C C . LEU A 1 72 ? 18.867 2.933 -13.400 1.00 56.56 72 LEU A C 1
ATOM 593 O O . LEU A 1 72 ? 18.298 3.573 -12.511 1.00 56.56 72 LEU A O 1
ATOM 597 N N . LYS A 1 73 ? 20.189 2.767 -13.451 1.00 55.28 73 LYS A N 1
ATOM 598 C CA . LYS A 1 73 ? 21.116 3.441 -12.548 1.00 55.28 73 LYS A CA 1
ATOM 599 C C . LYS A 1 73 ? 20.862 4.949 -12.643 1.00 55.28 73 LYS A C 1
ATOM 601 O O . LYS A 1 73 ? 20.643 5.474 -13.731 1.00 55.28 73 LYS A O 1
ATOM 606 N N . ASP A 1 74 ? 20.836 5.624 -11.500 1.00 61.78 74 ASP A N 1
ATOM 607 C CA . ASP A 1 74 ? 20.633 7.076 -11.408 1.00 61.78 74 ASP A CA 1
ATOM 608 C C . ASP A 1 74 ? 19.262 7.591 -11.904 1.00 61.78 74 ASP A C 1
ATOM 610 O O . ASP A 1 74 ? 19.110 8.784 -12.185 1.00 61.78 74 ASP A O 1
ATOM 614 N N . THR A 1 75 ? 18.251 6.711 -11.972 1.00 64.56 75 THR A N 1
ATOM 615 C CA . THR A 1 75 ? 16.847 7.088 -12.197 1.00 64.56 75 THR A CA 1
ATOM 616 C C . THR A 1 75 ? 16.048 6.964 -10.903 1.00 64.56 75 THR A C 1
ATOM 618 O O . THR A 1 75 ? 15.989 5.902 -10.288 1.00 64.56 75 THR A O 1
ATOM 621 N N . GLU A 1 76 ? 15.414 8.057 -10.492 1.00 70.88 76 GLU A N 1
ATOM 622 C CA . GLU A 1 76 ? 14.504 8.099 -9.353 1.00 70.88 76 GLU A CA 1
ATOM 623 C C . GLU A 1 76 ? 13.062 8.032 -9.867 1.00 70.88 76 GLU A C 1
ATOM 625 O O . GLU A 1 76 ? 12.642 8.850 -10.689 1.00 70.88 76 GLU A O 1
ATOM 630 N N . LEU A 1 77 ? 12.303 7.043 -9.398 1.00 73.31 77 LEU A N 1
ATOM 631 C CA . LEU A 1 77 ? 10.878 6.944 -9.685 1.00 73.31 77 LEU A CA 1
ATOM 632 C C . LEU A 1 77 ? 10.104 7.711 -8.620 1.00 73.31 77 LEU A C 1
ATOM 634 O O . LEU A 1 77 ? 10.299 7.473 -7.430 1.00 73.31 77 LEU A O 1
ATOM 638 N N . LYS A 1 78 ? 9.223 8.613 -9.047 1.00 75.31 78 LYS A N 1
ATOM 639 C CA . LYS A 1 78 ? 8.309 9.343 -8.165 1.00 75.31 78 LYS A CA 1
ATOM 640 C C . LYS A 1 78 ? 6.884 9.212 -8.656 1.00 75.31 78 LYS A C 1
ATOM 642 O O . LYS A 1 78 ? 6.629 9.092 -9.851 1.00 75.31 78 LYS A O 1
ATOM 647 N N . ILE A 1 79 ? 5.942 9.259 -7.724 1.00 75.81 79 ILE A N 1
ATOM 648 C CA . ILE A 1 79 ? 4.554 9.538 -8.072 1.00 75.81 79 ILE A CA 1
ATOM 649 C C . ILE A 1 79 ? 4.445 11.050 -8.224 1.00 75.81 79 ILE A C 1
ATOM 651 O O . ILE A 1 79 ? 4.872 11.789 -7.337 1.00 75.81 79 ILE A O 1
ATOM 655 N N . LYS A 1 80 ? 3.890 11.509 -9.344 1.00 81.00 80 LYS A N 1
ATOM 656 C CA . LYS A 1 80 ? 3.661 12.937 -9.548 1.00 81.00 80 LYS A CA 1
ATOM 657 C C . LYS A 1 80 ? 2.690 13.448 -8.486 1.00 81.00 80 LYS A C 1
ATOM 659 O O . LYS A 1 80 ? 1.639 12.837 -8.269 1.00 81.00 80 LYS A O 1
ATOM 664 N N . GLU A 1 81 ? 3.011 14.574 -7.860 1.00 74.38 81 GLU A N 1
ATOM 665 C CA . GLU A 1 81 ? 2.119 15.209 -6.887 1.00 74.38 81 GLU A CA 1
ATOM 666 C C . GLU A 1 81 ? 0.719 15.426 -7.478 1.00 74.38 81 GLU A C 1
ATOM 668 O O . GLU A 1 81 ? 0.568 15.795 -8.646 1.00 74.38 81 GLU A O 1
ATOM 673 N N . ASN A 1 82 ? -0.317 15.170 -6.673 1.00 75.19 82 ASN A N 1
ATOM 674 C CA . ASN A 1 82 ? -1.728 15.317 -7.053 1.00 75.19 82 ASN A CA 1
ATOM 675 C C . ASN A 1 82 ? -2.155 14.509 -8.297 1.00 75.19 82 ASN A C 1
ATOM 677 O O . ASN A 1 82 ? -3.140 14.848 -8.951 1.00 75.19 82 ASN A O 1
ATOM 681 N N . SER A 1 83 ? -1.423 13.446 -8.647 1.00 78.62 83 SER A N 1
ATOM 682 C CA . SER A 1 83 ? -1.738 12.609 -9.814 1.00 78.62 83 SER A CA 1
ATOM 683 C C . SER A 1 83 ? -2.445 11.295 -9.489 1.00 78.62 83 SER A C 1
ATOM 685 O O . SER A 1 83 ? -2.852 10.576 -10.403 1.00 78.62 83 SER A O 1
ATOM 687 N N . ILE A 1 84 ? -2.581 10.969 -8.202 1.00 78.50 84 ILE A N 1
ATOM 688 C CA . ILE A 1 84 ? -3.299 9.784 -7.744 1.00 78.50 84 ILE A CA 1
ATOM 689 C C . ILE A 1 84 ? -4.793 10.079 -7.859 1.00 78.50 84 ILE A C 1
ATOM 691 O O . ILE A 1 84 ? -5.346 10.907 -7.142 1.00 78.50 84 ILE A O 1
ATOM 695 N N . THR A 1 85 ? -5.463 9.385 -8.768 1.00 73.38 85 THR A N 1
ATOM 696 C CA . THR A 1 85 ? -6.922 9.396 -8.881 1.00 73.38 85 THR A CA 1
ATOM 697 C C . THR A 1 85 ? -7.475 8.025 -8.513 1.00 73.38 85 THR A C 1
ATOM 699 O O . THR A 1 85 ? -6.732 7.105 -8.160 1.00 73.38 85 THR A O 1
ATOM 702 N N . LYS A 1 86 ? -8.796 7.849 -8.574 1.00 70.06 86 LYS A N 1
ATOM 703 C CA . LYS A 1 86 ? -9.413 6.524 -8.435 1.00 70.06 86 LYS A CA 1
ATOM 704 C C . LYS A 1 86 ? -8.961 5.564 -9.544 1.00 70.06 86 LYS A C 1
ATOM 706 O O . LYS A 1 86 ? -8.744 4.388 -9.269 1.00 70.06 86 LYS A O 1
ATOM 711 N N . ASP A 1 87 ? -8.767 6.086 -10.753 1.00 69.56 87 ASP A N 1
ATOM 712 C CA . ASP A 1 87 ? -8.649 5.280 -11.971 1.00 69.56 87 ASP A CA 1
ATOM 713 C C . ASP A 1 87 ? -7.232 5.281 -12.567 1.00 69.56 87 ASP A C 1
ATOM 715 O O . ASP A 1 87 ? -6.908 4.450 -13.414 1.00 69.56 87 ASP A O 1
ATOM 719 N N . SER A 1 88 ? -6.370 6.207 -12.144 1.00 69.44 88 SER A N 1
ATOM 720 C CA . SER A 1 88 ? -5.025 6.377 -12.692 1.00 69.44 88 SER A CA 1
ATOM 721 C C . SER A 1 88 ? -4.040 6.942 -11.672 1.00 69.44 88 SER A C 1
ATOM 723 O O . SER A 1 88 ? -4.424 7.622 -10.721 1.00 69.44 88 SER A O 1
ATOM 725 N N . ILE A 1 89 ? -2.759 6.651 -11.888 1.00 74.94 89 ILE A N 1
ATOM 726 C CA . ILE A 1 89 ? -1.618 7.194 -11.146 1.00 74.94 89 ILE A CA 1
ATOM 727 C C . ILE A 1 89 ? -0.571 7.577 -12.188 1.00 74.94 89 ILE A C 1
ATOM 729 O O . ILE A 1 89 ? -0.307 6.792 -13.103 1.00 74.94 89 ILE A O 1
ATOM 733 N N . ILE A 1 90 ? 0.016 8.769 -12.070 1.00 77.38 90 ILE A N 1
ATOM 734 C CA . ILE A 1 90 ? 1.098 9.196 -12.961 1.00 77.38 90 ILE A CA 1
ATOM 735 C C . ILE A 1 90 ? 2.428 8.975 -12.248 1.00 77.38 90 ILE A C 1
ATOM 737 O O . ILE A 1 90 ? 2.680 9.515 -11.171 1.00 77.38 90 ILE A O 1
ATOM 741 N N . LEU A 1 91 ? 3.284 8.179 -12.881 1.00 75.94 91 LEU A N 1
ATOM 742 C CA . LEU A 1 91 ? 4.657 7.956 -12.456 1.00 75.94 91 LEU A CA 1
ATOM 743 C C . LEU A 1 91 ? 5.591 8.851 -13.275 1.00 75.94 91 LEU A C 1
ATOM 745 O O . LEU A 1 91 ? 5.507 8.879 -14.503 1.00 75.94 91 LEU A O 1
ATOM 749 N N . GLU A 1 92 ? 6.479 9.568 -12.596 1.00 74.25 92 GLU A N 1
ATOM 750 C CA . GLU A 1 92 ? 7.540 10.371 -13.194 1.00 74.25 92 GLU A CA 1
ATOM 751 C C . GLU A 1 92 ? 8.887 9.682 -12.979 1.00 74.25 92 GLU A C 1
ATOM 753 O O . GLU A 1 92 ? 9.254 9.312 -11.862 1.00 74.25 92 GLU A O 1
ATOM 758 N N . PHE A 1 93 ? 9.629 9.513 -14.072 1.00 71.56 93 PHE A N 1
ATOM 759 C CA . PHE A 1 93 ? 11.003 9.030 -14.045 1.00 71.56 93 PHE A CA 1
ATOM 760 C C . PHE A 1 93 ? 11.936 10.231 -14.118 1.00 71.56 93 PHE A C 1
ATOM 762 O O . PHE A 1 93 ? 1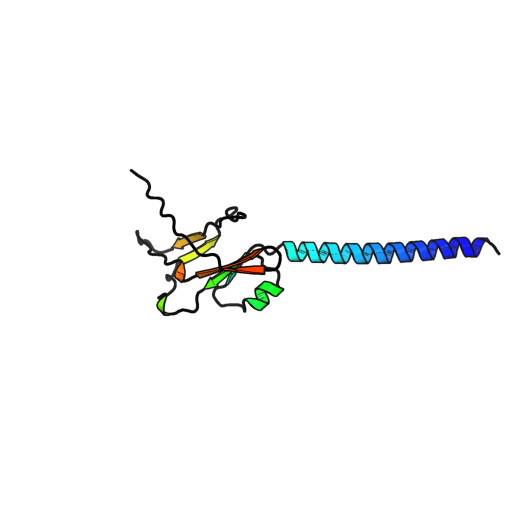2.061 10.872 -15.161 1.00 71.56 93 PHE A O 1
ATOM 769 N N . LEU A 1 94 ? 12.580 10.540 -13.000 1.00 68.69 94 LEU A N 1
ATOM 770 C CA . LEU A 1 94 ? 13.601 11.572 -12.926 1.00 68.69 94 LEU A CA 1
ATOM 771 C C . LEU A 1 94 ? 14.954 10.911 -13.167 1.00 68.69 94 LEU A C 1
ATOM 773 O O . LEU A 1 94 ? 15.495 10.245 -12.287 1.00 68.69 94 LEU A O 1
ATOM 777 N N . SER A 1 95 ? 15.502 11.077 -14.366 1.00 65.06 95 SER A N 1
ATOM 778 C CA . SER A 1 95 ? 16.862 10.631 -14.659 1.00 65.06 95 SER A CA 1
ATOM 779 C C . SER A 1 95 ? 17.859 11.754 -14.445 1.00 65.06 95 SER A C 1
ATOM 781 O O . SER A 1 95 ? 17.639 12.888 -14.872 1.00 65.06 95 SER A O 1
ATOM 783 N N . LYS A 1 96 ? 18.989 11.423 -13.819 1.00 63.41 96 LYS A N 1
ATOM 784 C CA . LYS A 1 96 ? 20.172 12.293 -13.804 1.00 63.41 96 LYS A CA 1
ATOM 785 C C . LYS A 1 96 ? 21.044 12.119 -15.054 1.00 63.41 96 LYS A C 1
ATOM 787 O O . LYS A 1 96 ? 21.990 12.886 -15.238 1.00 63.41 96 LYS A O 1
ATOM 792 N N . SER A 1 97 ? 20.758 11.127 -15.902 1.00 60.38 97 SER A N 1
ATOM 793 C CA . SER A 1 97 ? 21.495 10.896 -17.144 1.00 60.38 97 SER A CA 1
ATOM 794 C C . SER A 1 97 ? 21.091 11.918 -18.212 1.00 60.38 97 SER A C 1
ATOM 796 O O . SER A 1 97 ? 19.927 12.290 -18.342 1.00 60.38 97 SER A O 1
ATOM 798 N N . ARG A 1 98 ? 22.070 12.377 -19.002 1.00 53.56 98 ARG A N 1
ATOM 799 C CA . ARG A 1 98 ? 21.851 13.243 -20.179 1.00 53.56 98 ARG A CA 1
ATOM 800 C C . ARG A 1 98 ? 21.354 12.459 -21.401 1.00 53.56 98 ARG A C 1
ATOM 802 O O . ARG A 1 98 ? 21.428 12.965 -22.517 1.00 53.56 98 ARG A O 1
ATOM 809 N N . GLU A 1 99 ? 20.930 11.211 -21.218 1.00 52.53 99 GLU A N 1
ATOM 810 C CA . GLU A 1 99 ? 20.505 10.370 -22.330 1.00 52.53 99 GLU A CA 1
ATOM 811 C C . GLU A 1 99 ? 19.129 10.822 -22.823 1.00 52.53 99 GLU A C 1
ATOM 813 O O . GLU A 1 99 ? 18.158 10.875 -22.073 1.00 52.53 99 GLU A O 1
ATOM 818 N N . GLU A 1 100 ? 19.063 11.151 -24.112 1.00 44.25 100 GLU A N 1
ATOM 819 C CA . GLU A 1 100 ? 17.865 11.648 -24.799 1.00 44.25 100 GLU A CA 1
ATOM 820 C C . GLU A 1 100 ? 16.720 10.617 -24.836 1.00 44.25 100 GLU A C 1
ATOM 822 O O . GLU A 1 100 ? 15.560 10.981 -25.036 1.00 44.25 100 GLU A O 1
ATOM 827 N N . TYR A 1 101 ? 17.031 9.331 -24.624 1.00 42.72 101 TYR A N 1
ATOM 828 C CA . TYR A 1 101 ? 16.081 8.225 -24.698 1.00 42.72 101 TYR A CA 1
ATOM 829 C C . TYR A 1 101 ? 16.317 7.224 -23.574 1.00 42.72 101 TYR A C 1
ATOM 831 O O . TYR A 1 101 ? 17.242 6.419 -23.615 1.00 42.72 101 TYR A O 1
ATOM 839 N N . ILE A 1 102 ? 15.415 7.230 -22.600 1.00 48.34 102 ILE A N 1
ATOM 840 C CA . ILE A 1 102 ? 15.413 6.265 -21.507 1.00 48.34 102 ILE A CA 1
ATOM 841 C C . ILE A 1 102 ? 14.284 5.274 -21.770 1.00 48.34 102 ILE A C 1
ATOM 843 O O . ILE A 1 102 ? 13.104 5.615 -21.679 1.00 48.34 102 ILE A O 1
ATOM 847 N N . ASN A 1 103 ? 14.636 4.036 -22.121 1.00 47.84 103 ASN A N 1
ATOM 848 C CA . ASN A 1 103 ? 13.654 2.964 -22.261 1.00 47.84 103 ASN A CA 1
ATOM 849 C C . ASN A 1 103 ? 13.314 2.411 -20.874 1.00 47.84 103 ASN A C 1
ATOM 851 O O . ASN A 1 103 ? 13.914 1.445 -20.401 1.00 47.84 103 ASN A O 1
ATOM 855 N N . VAL A 1 104 ? 12.377 3.068 -20.192 1.00 52.69 104 VAL A N 1
ATOM 856 C CA . VAL A 1 104 ? 11.947 2.634 -18.868 1.00 52.69 104 VAL A CA 1
ATOM 857 C C . VAL A 1 104 ? 10.894 1.540 -18.997 1.00 52.69 104 VAL A C 1
ATOM 859 O O . VAL A 1 104 ? 9.728 1.797 -19.308 1.00 52.69 104 VAL A O 1
ATOM 862 N N . SER A 1 105 ? 11.293 0.295 -18.747 1.00 56.59 105 SER A N 1
ATOM 863 C CA . SER A 1 105 ? 10.334 -0.804 -18.665 1.00 56.59 105 SER A CA 1
ATOM 864 C C . SER A 1 105 ? 9.574 -0.716 -17.343 1.00 56.59 105 SER A C 1
ATOM 866 O O . SER A 1 105 ? 10.101 -0.981 -16.270 1.00 56.59 105 SER A O 1
ATOM 868 N N . THR A 1 106 ? 8.288 -0.396 -17.394 1.00 61.38 106 THR A N 1
ATOM 869 C CA . THR A 1 106 ? 7.421 -0.416 -16.205 1.00 61.38 106 THR A CA 1
ATOM 870 C C . THR A 1 106 ? 7.243 -1.825 -15.628 1.00 61.38 106 THR A C 1
ATOM 872 O O . THR A 1 106 ? 6.785 -1.964 -14.501 1.00 61.38 106 THR A O 1
ATOM 875 N N . ARG A 1 107 ? 7.694 -2.872 -16.343 1.00 65.94 107 ARG A N 1
ATOM 876 C CA . ARG A 1 107 ? 7.719 -4.276 -15.884 1.00 65.94 107 ARG A CA 1
ATOM 877 C C . ARG A 1 107 ? 8.675 -4.519 -14.712 1.00 65.94 107 ARG A C 1
ATOM 879 O O . ARG A 1 107 ? 8.558 -5.536 -14.034 1.00 65.94 107 ARG A O 1
ATOM 886 N N . TYR A 1 108 ? 9.590 -3.582 -14.462 1.00 69.75 108 TYR A N 1
ATOM 887 C CA . TYR A 1 108 ? 10.447 -3.580 -13.279 1.00 69.75 108 TYR A CA 1
ATOM 888 C C . TYR A 1 108 ? 9.721 -3.237 -11.992 1.00 69.75 108 TYR A C 1
ATOM 890 O O . TYR A 1 108 ? 10.272 -3.481 -10.927 1.00 69.75 108 TYR A O 1
ATOM 898 N N . TYR A 1 109 ? 8.524 -2.660 -12.063 1.00 74.44 109 TYR A N 1
ATOM 899 C CA . TYR A 1 109 ? 7.805 -2.220 -10.882 1.00 74.44 109 TYR A CA 1
ATOM 900 C C . TYR A 1 109 ? 6.443 -2.900 -10.801 1.00 74.44 109 TYR A C 1
ATOM 902 O O . TYR A 1 109 ? 5.725 -3.046 -11.788 1.00 74.44 109 TYR A O 1
ATOM 910 N N . ILE A 1 110 ? 6.092 -3.318 -9.593 1.00 80.12 110 ILE A N 1
ATOM 911 C CA . ILE A 1 110 ? 4.786 -3.851 -9.239 1.00 80.12 110 ILE A CA 1
ATOM 912 C C . ILE A 1 110 ? 4.092 -2.774 -8.420 1.00 80.12 110 ILE A C 1
ATOM 914 O O . ILE A 1 110 ? 4.548 -2.418 -7.334 1.00 80.12 110 ILE A O 1
ATOM 918 N N . LEU A 1 111 ? 2.996 -2.253 -8.958 1.00 83.94 111 LEU A N 1
ATOM 919 C CA . LEU A 1 111 ? 2.139 -1.309 -8.262 1.00 83.94 111 LEU A CA 1
ATOM 920 C C . LEU A 1 111 ? 0.941 -2.068 -7.696 1.00 83.94 111 LEU A C 1
ATOM 922 O O . LEU A 1 111 ? 0.191 -2.675 -8.454 1.00 83.94 111 LEU A O 1
ATOM 926 N N . GLU A 1 112 ? 0.758 -2.035 -6.384 1.00 87.19 112 GLU A N 1
ATOM 927 C CA . GLU A 1 112 ? -0.389 -2.624 -5.700 1.00 87.19 112 GLU A CA 1
ATOM 928 C C . GLU A 1 112 ? -1.204 -1.539 -5.000 1.00 87.19 112 GLU A C 1
ATOM 930 O O . GLU A 1 112 ? -0.641 -0.630 -4.391 1.00 87.19 112 GLU A O 1
ATOM 935 N N . ARG A 1 113 ? -2.531 -1.642 -5.060 1.00 85.88 113 ARG A N 1
ATOM 936 C CA . ARG A 1 113 ? -3.455 -0.703 -4.420 1.00 85.88 113 ARG A CA 1
ATOM 937 C C . ARG A 1 113 ? -4.486 -1.434 -3.581 1.00 85.88 113 ARG A C 1
ATOM 939 O O . ARG A 1 113 ? -5.054 -2.431 -4.030 1.00 85.88 113 ARG A O 1
ATOM 946 N N . GLU A 1 114 ? -4.779 -0.890 -2.408 1.00 86.44 114 GLU A N 1
ATOM 947 C CA . GLU A 1 114 ? -5.932 -1.303 -1.623 1.00 86.44 114 GLU A CA 1
ATOM 948 C C . GLU A 1 114 ? -7.203 -0.610 -2.129 1.00 86.44 114 GLU A C 1
ATOM 950 O O . GLU A 1 114 ? -7.279 0.615 -2.241 1.00 86.44 114 GLU A O 1
ATOM 955 N N . ILE A 1 115 ? -8.225 -1.405 -2.436 1.00 80.81 115 ILE A N 1
ATOM 956 C CA . ILE A 1 115 ? -9.565 -0.935 -2.775 1.00 80.81 115 ILE A CA 1
ATOM 957 C C . ILE A 1 115 ? -10.554 -1.750 -1.945 1.00 80.81 115 ILE A C 1
ATOM 959 O O . ILE A 1 115 ? -10.689 -2.960 -2.134 1.00 80.81 115 ILE A O 1
ATOM 963 N N . ASN A 1 116 ? -11.265 -1.079 -1.037 1.00 83.38 116 ASN A N 1
ATOM 964 C CA . ASN A 1 116 ? -12.289 -1.679 -0.175 1.00 83.38 116 ASN A CA 1
ATOM 965 C C . ASN A 1 116 ? -11.787 -2.919 0.601 1.00 83.38 116 ASN A C 1
ATOM 967 O O . ASN A 1 116 ? -12.438 -3.966 0.576 1.00 83.38 116 ASN A O 1
ATOM 971 N N . GLY A 1 117 ? -10.618 -2.837 1.248 1.00 82.94 117 GLY A N 1
ATOM 972 C CA . GLY A 1 117 ? -10.061 -3.943 2.039 1.00 82.94 117 GLY A CA 1
ATOM 973 C C . GLY A 1 117 ? -9.402 -5.060 1.224 1.00 82.94 117 GLY A C 1
ATOM 974 O O . GLY A 1 117 ? -9.023 -6.085 1.790 1.00 82.94 117 GLY A O 1
ATOM 975 N N . LYS A 1 118 ? -9.286 -4.910 -0.103 1.00 86.75 118 LYS A N 1
ATOM 976 C CA . LYS A 1 118 ? -8.667 -5.900 -0.998 1.00 86.75 118 LYS A CA 1
ATOM 977 C C . LYS A 1 118 ? -7.521 -5.283 -1.788 1.00 86.75 118 LYS A C 1
ATOM 979 O O . LYS A 1 118 ? -7.633 -4.158 -2.262 1.00 86.75 118 LYS A O 1
ATOM 984 N N . TRP A 1 119 ? -6.449 -6.050 -1.966 1.00 88.00 119 TRP A N 1
ATOM 985 C CA . TRP A 1 119 ? -5.251 -5.634 -2.694 1.00 88.00 119 TRP A CA 1
ATOM 986 C C . TRP A 1 119 ? -5.308 -6.066 -4.159 1.00 88.00 119 TRP A C 1
ATOM 988 O O . TRP A 1 119 ? -5.587 -7.228 -4.453 1.00 88.00 119 TRP A O 1
ATOM 998 N N . TYR A 1 120 ? -5.022 -5.131 -5.064 1.00 81.94 120 TYR A N 1
ATOM 999 C CA . TYR A 1 120 ? -5.005 -5.352 -6.508 1.00 81.94 120 TYR A CA 1
ATOM 1000 C C . TYR A 1 120 ? -3.675 -4.904 -7.097 1.00 81.94 120 TYR A C 1
ATOM 1002 O O . TYR A 1 120 ? -3.228 -3.787 -6.836 1.00 81.94 120 TYR A O 1
ATOM 1010 N N . GLN A 1 121 ? -3.080 -5.740 -7.946 1.00 83.38 121 GLN A N 1
ATOM 1011 C CA . GLN A 1 121 ? -1.959 -5.333 -8.784 1.00 83.38 121 GLN A CA 1
ATOM 1012 C C . GLN A 1 121 ? -2.477 -4.493 -9.958 1.00 83.38 121 GLN A C 1
ATOM 1014 O O . GLN A 1 121 ? -3.355 -4.920 -10.708 1.00 83.38 121 GLN A O 1
ATOM 1019 N N . ILE A 1 122 ? -1.922 -3.298 -10.130 1.00 75.94 122 ILE A N 1
ATOM 1020 C CA . ILE A 1 122 ? -2.235 -2.395 -11.232 1.00 75.94 122 ILE A CA 1
ATOM 1021 C C . ILE A 1 122 ? -1.342 -2.748 -12.420 1.00 75.94 122 ILE A C 1
ATOM 1023 O O . ILE A 1 122 ? -0.114 -2.686 -12.344 1.00 75.94 122 ILE A O 1
ATOM 1027 N N . VAL A 1 123 ? -1.970 -3.096 -13.542 1.00 68.44 123 VAL A N 1
ATOM 1028 C CA . VAL A 1 123 ? -1.268 -3.296 -14.813 1.00 68.44 123 VAL A CA 1
ATOM 1029 C C . VAL A 1 123 ? -0.984 -1.934 -15.436 1.00 68.44 123 VAL A C 1
ATOM 1031 O O . VAL A 1 123 ? -1.892 -1.138 -15.673 1.00 68.44 123 VAL A O 1
ATOM 1034 N N . VAL A 1 124 ? 0.289 -1.666 -15.720 1.00 63.06 124 VAL A N 1
ATOM 1035 C CA . VAL A 1 124 ? 0.721 -0.395 -16.302 1.00 63.06 124 VAL A CA 1
ATOM 1036 C C . VAL A 1 124 ? 0.517 -0.423 -17.814 1.00 63.06 124 VAL A C 1
ATOM 1038 O O . VAL A 1 124 ? 1.204 -1.148 -18.532 1.00 63.06 124 VAL A O 1
ATOM 1041 N N . SER A 1 125 ? -0.408 0.394 -18.320 1.00 56.09 125 SER A N 1
ATOM 1042 C CA . SER A 1 125 ? -0.519 0.668 -19.754 1.00 56.09 125 SER A CA 1
ATOM 1043 C C . SER A 1 125 ? 0.286 1.922 -20.104 1.00 56.09 125 SER A C 1
ATOM 1045 O O . SER A 1 125 ? -0.111 3.033 -19.746 1.00 56.09 125 SER A O 1
ATOM 1047 N N . ASN A 1 126 ? 1.401 1.771 -20.819 1.00 56.09 126 ASN A N 1
ATOM 1048 C CA . ASN A 1 126 ? 2.185 2.915 -21.285 1.00 56.09 126 ASN A CA 1
ATOM 1049 C C . ASN A 1 126 ? 1.428 3.639 -22.409 1.00 56.09 126 ASN A C 1
ATOM 1051 O O . ASN A 1 126 ? 1.301 3.109 -23.512 1.00 56.09 126 ASN A O 1
ATOM 1055 N N . ARG A 1 127 ? 0.950 4.864 -22.156 1.00 52.09 127 ARG A N 1
ATOM 1056 C CA . ARG A 1 127 ? 0.523 5.782 -23.222 1.00 52.09 127 ARG A CA 1
ATOM 1057 C C . ARG A 1 127 ? 1.665 6.743 -23.522 1.00 52.09 127 ARG A C 1
ATOM 1059 O O . ARG A 1 127 ? 1.921 7.667 -22.757 1.00 52.09 127 ARG A O 1
ATOM 1066 N N . THR A 1 128 ? 2.359 6.531 -24.632 1.00 48.75 128 THR A N 1
ATOM 1067 C CA . THR A 1 128 ? 3.350 7.485 -25.131 1.00 48.75 128 THR A CA 1
ATOM 1068 C C . THR A 1 128 ? 2.632 8.648 -25.814 1.00 48.75 128 THR A C 1
ATOM 1070 O O . THR A 1 128 ? 2.064 8.505 -26.896 1.00 48.75 128 THR A O 1
ATOM 1073 N N . HIS A 1 129 ? 2.652 9.828 -25.191 1.00 41.50 129 HIS A N 1
ATOM 1074 C CA . HIS A 1 129 ? 2.264 11.060 -25.875 1.00 41.50 129 HIS A CA 1
ATOM 1075 C C . HIS A 1 129 ? 3.374 11.448 -26.859 1.00 41.50 129 HIS A C 1
ATOM 1077 O O . HIS A 1 129 ? 4.381 12.042 -26.485 1.00 41.50 129 HIS A O 1
ATOM 1083 N N . ARG A 1 130 ? 3.201 11.106 -28.142 1.00 36.06 130 ARG A N 1
ATOM 1084 C CA . ARG A 1 130 ? 3.955 11.760 -29.218 1.00 36.06 130 ARG A CA 1
ATOM 1085 C C . ARG A 1 130 ? 3.416 13.177 -29.363 1.00 36.06 130 ARG A C 1
ATOM 1087 O O . ARG A 1 130 ? 2.316 13.360 -29.882 1.00 36.06 130 ARG A O 1
ATOM 1094 N N . ASN A 1 131 ? 4.201 14.167 -28.950 1.00 36.16 131 ASN A N 1
ATOM 1095 C CA . ASN A 1 131 ? 3.993 15.535 -29.407 1.00 36.16 131 ASN A CA 1
ATOM 1096 C C . ASN A 1 131 ? 4.173 15.537 -30.930 1.00 36.16 131 ASN A C 1
ATOM 1098 O O . ASN A 1 131 ? 5.276 15.312 -31.430 1.00 36.16 131 ASN A O 1
ATOM 1102 N N . LYS A 1 132 ? 3.075 15.712 -31.671 1.00 43.72 132 LYS A N 1
ATOM 1103 C CA . LYS A 1 132 ? 3.155 16.037 -33.095 1.00 43.72 132 LYS A CA 1
ATOM 1104 C C . LYS A 1 132 ? 3.741 17.447 -33.185 1.00 43.72 132 LYS A C 1
ATOM 1106 O O . LYS A 1 132 ? 3.148 18.374 -32.639 1.00 43.72 132 LYS A O 1
ATOM 1111 N N . LYS A 1 133 ? 4.934 17.548 -33.776 1.00 46.28 133 LYS A N 1
ATOM 1112 C CA . LYS A 1 133 ? 5.492 18.810 -34.274 1.00 46.28 133 LYS A CA 1
ATOM 1113 C C . LYS A 1 133 ? 4.610 19.366 -35.384 1.00 46.28 133 LYS A C 1
ATOM 1115 O O . LYS A 1 133 ? 4.031 18.533 -36.121 1.00 46.28 133 LYS A O 1
#

Radius of gyration: 25.1 Å; chains: 1; bounding box: 55×30×87 Å

p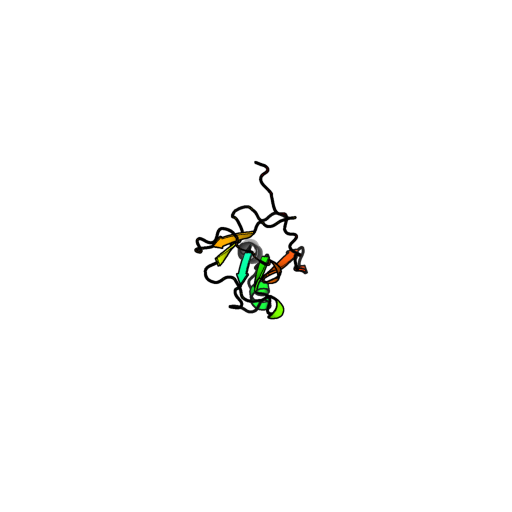LDDT: mean 71.69, std 14.51, range [36.06, 91.88]